Protein AF-A0A9E5LG08-F1 (afdb_monomer_lite)

Foldseek 3Di:
DDDFDDDPAWGDDDQWTWGWAWEWFAAQPDPHTDIDTWIWIAHPVVRCLCVVCLVVLPCQPPDWGKTFTPDDQPPFDDRFIWTWHDGGDNHGTYIATDDPPGPSNCRNVNGDYPVRVVVRVVVVVVPDPVVVVD

Sequence (134 aa):
ATDDILTHDFCRIQDRHFVRTVMLLPFHDIESCLILGIWVHLDKPSFDQFYETYPSGEQRAMDMQFGWIANIIPGYQGPHACCIQPRDGFKRPIIHAALEEDALYGLQLDGMSFEMLITMLEEYGHTGLSDQTG

pLDDT: mean 93.0, std 8.41, range [49.31, 98.62]

Radius of gyration: 16.22 Å; chains: 1; bounding box: 35×34×48 Å

Secondary structure (DSSP, 8-state):
-PPPEE-SSEEEETTEEEEEEEEEEEBSSSS-EEEEEEEEEE-HHHHHHHHHHGGGT--TTSPPEEEEE-S-BTTB-S--EEEEE--STTPPPEEEES-TTSHHHHHHHH-B-HHHHHHHHHHTT--SSGGG--

Structure (mmCIF, N/CA/C/O backbone):
data_AF-A0A9E5LG08-F1
#
_entry.id   AF-A0A9E5LG08-F1
#
loop_
_atom_site.group_PDB
_atom_site.id
_atom_site.type_symbol
_atom_site.label_atom_id
_atom_site.label_alt_id
_atom_site.label_comp_id
_atom_site.label_asym_id
_atom_site.label_entity_id
_atom_site.label_seq_id
_atom_site.pdbx_PDB_ins_code
_atom_site.Cartn_x
_atom_site.Cartn_y
_atom_site.Cartn_z
_atom_site.occupancy
_atom_site.B_iso_or_equiv
_atom_site.auth_seq_id
_atom_site.auth_comp_id
_atom_site.auth_asym_id
_atom_site.auth_atom_id
_atom_site.pdbx_PDB_model_num
ATOM 1 N N . ALA A 1 1 ? 15.099 -17.024 -16.605 1.00 49.31 1 ALA A N 1
ATOM 2 C CA . ALA A 1 1 ? 14.403 -16.970 -15.309 1.00 49.31 1 ALA A CA 1
ATOM 3 C C . ALA A 1 1 ? 14.976 -15.785 -14.561 1.00 49.31 1 ALA A C 1
ATOM 5 O O . ALA A 1 1 ? 16.187 -15.623 -14.583 1.00 49.31 1 ALA A O 1
ATOM 6 N N . THR A 1 2 ? 14.136 -14.909 -14.031 1.00 69.62 2 THR A N 1
ATOM 7 C CA . THR A 1 2 ? 14.574 -13.775 -13.214 1.00 69.62 2 THR A CA 1
ATOM 8 C C . THR A 1 2 ? 14.663 -14.272 -11.768 1.00 69.62 2 THR A C 1
ATOM 10 O O . THR A 1 2 ? 13.686 -14.824 -11.273 1.00 69.62 2 THR A O 1
ATOM 13 N N . ASP A 1 3 ? 15.808 -14.127 -11.100 1.00 88.06 3 ASP A N 1
ATOM 14 C CA . ASP A 1 3 ? 16.060 -14.702 -9.759 1.00 88.06 3 ASP A CA 1
ATOM 15 C C . ASP A 1 3 ? 15.196 -14.060 -8.674 1.00 88.06 3 ASP A C 1
ATOM 17 O O . ASP A 1 3 ? 15.007 -12.855 -8.729 1.00 88.06 3 ASP A O 1
ATOM 21 N N . ASP A 1 4 ? 14.672 -14.791 -7.692 1.00 94.94 4 ASP A N 1
ATOM 22 C CA . ASP A 1 4 ? 13.884 -14.190 -6.600 1.00 94.94 4 ASP A CA 1
ATOM 23 C C . ASP A 1 4 ? 14.655 -13.066 -5.877 1.00 94.94 4 ASP A C 1
ATOM 25 O O . ASP A 1 4 ? 15.873 -13.139 -5.703 1.00 94.94 4 ASP A O 1
ATOM 29 N N . ILE A 1 5 ? 13.946 -12.014 -5.448 1.00 95.31 5 ILE A N 1
ATOM 30 C CA . ILE A 1 5 ? 14.537 -10.880 -4.723 1.00 95.31 5 ILE A CA 1
ATOM 31 C C . ILE A 1 5 ? 13.765 -10.581 -3.442 1.00 95.31 5 ILE A C 1
ATOM 33 O O . ILE A 1 5 ? 12.534 -10.618 -3.414 1.00 95.31 5 ILE A O 1
ATOM 37 N N . LEU A 1 6 ? 14.498 -10.199 -2.400 1.00 96.69 6 LEU A N 1
ATOM 38 C CA . LEU A 1 6 ? 13.947 -9.606 -1.190 1.00 96.69 6 LEU A CA 1
ATOM 39 C C . LEU A 1 6 ? 14.889 -8.504 -0.703 1.00 96.69 6 LEU A C 1
ATOM 41 O O . LEU A 1 6 ? 16.038 -8.763 -0.349 1.00 96.69 6 LEU A O 1
ATOM 45 N N . THR A 1 7 ? 14.397 -7.271 -0.696 1.00 95.38 7 THR A N 1
ATOM 46 C CA . THR A 1 7 ? 15.071 -6.090 -0.148 1.00 95.38 7 THR A CA 1
ATOM 47 C C . THR A 1 7 ? 14.140 -5.383 0.839 1.00 95.38 7 THR A C 1
ATOM 49 O O . THR A 1 7 ? 13.047 -5.868 1.137 1.00 95.38 7 THR A O 1
ATOM 52 N N . HIS A 1 8 ? 14.551 -4.223 1.357 1.00 95.06 8 HIS A N 1
ATOM 53 C CA . HIS A 1 8 ? 13.688 -3.409 2.215 1.00 95.06 8 HIS A CA 1
ATOM 54 C C . HIS A 1 8 ? 12.418 -2.914 1.514 1.00 95.06 8 HIS A C 1
ATOM 56 O O . HIS A 1 8 ? 11.409 -2.716 2.194 1.00 95.06 8 HIS A O 1
ATOM 62 N N . ASP A 1 9 ? 12.467 -2.724 0.192 1.00 96.62 9 ASP A N 1
ATOM 63 C CA . ASP A 1 9 ? 11.389 -2.069 -0.553 1.00 96.62 9 ASP A CA 1
ATOM 64 C C . ASP A 1 9 ? 10.849 -2.888 -1.733 1.00 96.62 9 ASP A C 1
ATOM 66 O O . ASP A 1 9 ? 9.796 -2.559 -2.275 1.00 96.62 9 ASP A O 1
ATOM 70 N N . PHE A 1 10 ? 11.507 -3.994 -2.092 1.00 97.69 10 PHE A N 1
ATOM 71 C CA . PHE A 1 10 ? 11.106 -4.848 -3.205 1.00 97.69 10 PHE A CA 1
ATOM 72 C C . PHE A 1 10 ? 11.101 -6.319 -2.812 1.00 97.69 10 PHE A C 1
ATOM 74 O O . PHE A 1 10 ? 12.039 -6.815 -2.187 1.00 97.69 10 PHE A O 1
ATOM 81 N N . CYS A 1 11 ? 10.072 -7.036 -3.247 1.00 98.00 11 CYS A N 1
ATOM 82 C CA . CYS A 1 11 ? 10.022 -8.485 -3.189 1.00 98.00 11 CYS A CA 1
ATOM 83 C C . CYS A 1 11 ? 9.531 -9.027 -4.531 1.00 98.00 11 CYS A C 1
ATOM 85 O O . CYS A 1 11 ? 8.511 -8.589 -5.056 1.00 98.00 11 CYS A O 1
ATOM 87 N N . ARG A 1 12 ? 10.260 -9.990 -5.087 1.00 97.19 12 ARG A N 1
ATOM 88 C CA . ARG A 1 12 ? 9.821 -10.787 -6.230 1.00 97.19 12 ARG A CA 1
ATOM 89 C C . ARG A 1 12 ? 10.045 -12.242 -5.882 1.00 97.19 12 ARG A C 1
ATOM 91 O O . ARG A 1 12 ? 11.165 -12.619 -5.552 1.00 97.19 12 ARG A O 1
ATOM 98 N N . ILE A 1 13 ? 8.986 -13.028 -5.945 1.00 96.38 13 ILE A N 1
ATOM 99 C CA . ILE A 1 13 ? 9.027 -14.460 -5.674 1.00 96.38 13 ILE A CA 1
ATOM 100 C C . ILE A 1 13 ? 8.229 -15.160 -6.762 1.00 96.38 13 ILE A C 1
ATOM 102 O O . ILE A 1 13 ? 7.032 -14.912 -6.912 1.00 96.38 13 ILE A O 1
ATOM 106 N N . GLN A 1 14 ? 8.901 -16.002 -7.543 1.00 93.81 14 GLN A N 1
ATOM 107 C CA . GLN A 1 14 ? 8.319 -16.627 -8.730 1.00 93.81 14 GLN A CA 1
ATOM 108 C C . GLN A 1 14 ? 7.752 -15.562 -9.695 1.00 93.81 14 GLN A C 1
ATOM 110 O O . GLN A 1 14 ? 8.491 -14.704 -10.181 1.00 93.81 14 GLN A O 1
ATOM 115 N N . ASP A 1 15 ? 6.452 -15.612 -9.983 1.00 93.94 15 ASP A N 1
ATOM 116 C CA . ASP A 1 15 ? 5.712 -14.692 -10.848 1.00 93.94 15 ASP A CA 1
ATOM 117 C C . ASP A 1 15 ? 5.043 -13.532 -10.089 1.00 93.94 15 ASP A C 1
ATOM 119 O O . ASP A 1 15 ? 4.383 -12.688 -10.701 1.00 93.94 15 ASP A O 1
ATOM 123 N N . ARG A 1 16 ? 5.227 -13.452 -8.766 1.00 96.88 16 ARG A N 1
ATOM 124 C CA . ARG A 1 16 ? 4.593 -12.450 -7.901 1.00 96.88 16 ARG A CA 1
ATOM 125 C C . ARG A 1 16 ? 5.551 -11.313 -7.583 1.00 96.88 16 ARG A C 1
ATOM 127 O O . ARG A 1 16 ? 6.721 -11.537 -7.265 1.00 96.88 16 ARG A O 1
ATOM 134 N N . HIS A 1 17 ? 5.023 -10.096 -7.618 1.00 98.19 17 HIS A N 1
ATOM 135 C CA . HIS A 1 17 ? 5.796 -8.865 -7.522 1.00 98.19 17 HIS A CA 1
ATOM 136 C C . HIS A 1 17 ? 5.199 -7.959 -6.453 1.00 98.19 17 HIS A C 1
ATOM 138 O O . HIS A 1 17 ? 3.990 -7.730 -6.450 1.00 98.19 17 HIS A O 1
ATOM 144 N N . PHE A 1 18 ? 6.035 -7.453 -5.549 1.00 98.50 18 PHE A N 1
ATOM 145 C CA . PHE A 1 18 ? 5.600 -6.614 -4.443 1.00 98.50 18 PHE A CA 1
ATOM 146 C C . PHE A 1 18 ? 6.529 -5.429 -4.217 1.00 98.50 18 PHE A C 1
ATOM 148 O O . PHE A 1 18 ? 7.752 -5.576 -4.176 1.00 98.50 18 PHE A O 1
ATOM 155 N N . VAL A 1 19 ? 5.933 -4.265 -3.980 1.00 98.25 19 VAL A N 1
ATOM 156 C CA . VAL A 1 19 ? 6.638 -3.045 -3.573 1.00 98.25 19 VAL A CA 1
ATOM 157 C C . VAL A 1 19 ? 6.191 -2.661 -2.167 1.00 98.25 19 VAL A C 1
ATOM 159 O O . VAL A 1 19 ? 5.009 -2.772 -1.823 1.00 98.25 19 VAL A O 1
ATOM 162 N N . ARG A 1 20 ? 7.141 -2.227 -1.336 1.00 98.25 20 ARG A N 1
ATOM 163 C CA . ARG A 1 20 ? 6.862 -1.678 -0.009 1.00 98.25 20 ARG A CA 1
ATOM 164 C C . ARG A 1 20 ? 6.379 -0.240 -0.151 1.00 98.25 20 ARG A C 1
ATOM 166 O O . ARG A 1 20 ? 7.065 0.620 -0.696 1.00 98.25 20 ARG A O 1
ATOM 173 N N . THR A 1 21 ? 5.214 0.031 0.402 1.00 98.56 21 THR A N 1
ATOM 174 C CA . THR A 1 21 ? 4.550 1.329 0.398 1.00 98.56 21 THR A CA 1
ATOM 175 C C . THR A 1 21 ? 4.156 1.721 1.820 1.00 98.56 21 THR A C 1
ATOM 177 O O . THR A 1 21 ? 4.423 1.002 2.792 1.00 98.56 21 THR A O 1
ATOM 180 N N . VAL A 1 22 ? 3.541 2.892 1.955 1.00 98.38 22 VAL A N 1
ATOM 181 C CA . VAL A 1 22 ? 2.902 3.328 3.194 1.00 98.38 22 VAL A CA 1
ATOM 182 C C . VAL A 1 22 ? 1.449 3.718 2.951 1.00 98.38 22 VAL A C 1
ATOM 184 O O . VAL A 1 22 ? 1.139 4.387 1.969 1.00 98.38 22 VAL A O 1
ATOM 187 N N . MET A 1 23 ? 0.562 3.328 3.859 1.00 98.06 23 MET A N 1
ATOM 188 C CA . MET A 1 23 ? -0.801 3.846 3.947 1.00 98.06 23 MET A CA 1
ATOM 189 C C . MET A 1 23 ? -0.852 4.861 5.085 1.00 98.06 23 MET A C 1
ATOM 191 O O . MET A 1 23 ? -0.362 4.586 6.182 1.00 98.06 23 MET A O 1
ATOM 195 N N . LEU A 1 24 ? -1.408 6.037 4.811 1.00 97.44 24 LEU A N 1
ATOM 196 C CA . LEU A 1 24 ? -1.612 7.085 5.807 1.00 97.44 24 LEU A CA 1
ATOM 197 C C . LEU A 1 24 ? -3.071 7.048 6.250 1.00 97.44 24 LEU A C 1
ATOM 199 O O . LEU A 1 24 ? -3.953 7.149 5.399 1.00 97.44 24 LEU A O 1
ATOM 203 N N . LEU A 1 25 ? -3.298 6.904 7.554 1.00 96.19 25 LEU A N 1
ATOM 204 C CA . LEU A 1 25 ? -4.619 6.906 8.178 1.00 96.19 25 LEU A CA 1
ATOM 205 C C . LEU A 1 25 ? -4.695 8.108 9.134 1.00 96.19 25 LEU A C 1
ATOM 207 O O . LEU A 1 25 ? -4.008 8.092 10.162 1.00 96.19 25 LEU A O 1
ATOM 211 N N . PRO A 1 26 ? -5.421 9.184 8.784 1.00 96.94 26 PRO A N 1
ATOM 212 C CA . PRO A 1 26 ? -5.511 10.369 9.634 1.00 96.94 26 PRO A CA 1
ATOM 213 C C . PRO A 1 26 ? -6.255 10.061 10.938 1.00 96.94 26 PRO A C 1
ATOM 215 O O . PRO A 1 26 ? -7.008 9.095 11.007 1.00 96.94 26 PRO A O 1
ATOM 218 N N . PHE A 1 27 ? -6.056 10.876 11.973 1.00 96.12 27 PHE A N 1
ATOM 219 C CA . PHE A 1 27 ? -6.878 10.840 13.187 1.00 96.12 27 PHE A CA 1
ATOM 220 C C . PHE A 1 27 ? -7.929 11.954 13.163 1.00 96.12 27 PHE A C 1
ATOM 222 O O . PHE A 1 27 ? -7.698 13.000 12.562 1.00 96.12 27 PHE A O 1
ATOM 229 N N . HIS A 1 28 ? -9.059 11.754 13.849 1.00 92.19 28 HIS A N 1
ATOM 230 C CA . HIS A 1 28 ? -10.138 12.753 13.891 1.00 92.19 28 HIS A CA 1
ATOM 231 C C . HIS A 1 28 ? -9.706 14.089 14.520 1.00 92.19 28 HIS A C 1
ATOM 233 O O . HIS A 1 28 ? -9.993 15.155 13.984 1.00 92.19 28 HIS A O 1
ATOM 239 N N . ASP A 1 29 ? -9.014 14.028 15.661 1.00 86.88 29 ASP A N 1
ATOM 240 C CA . ASP A 1 29 ? -8.852 15.186 16.554 1.00 86.88 29 ASP A CA 1
ATOM 241 C C . ASP A 1 29 ? -7.418 15.736 16.616 1.00 86.88 29 ASP A C 1
ATOM 243 O O . ASP A 1 29 ? -7.136 16.666 17.373 1.00 86.88 29 ASP A O 1
ATOM 247 N N . ILE A 1 30 ? -6.484 15.160 15.850 1.00 89.44 30 ILE A N 1
ATOM 248 C CA . ILE A 1 30 ? -5.073 15.567 15.841 1.00 89.44 30 ILE A CA 1
ATOM 249 C C . ILE A 1 30 ? -4.519 15.613 14.415 1.00 89.44 30 ILE A C 1
ATOM 251 O O . ILE A 1 30 ? -4.854 14.782 13.581 1.00 89.44 30 ILE A O 1
ATOM 255 N N . GLU A 1 31 ? -3.596 16.543 14.149 1.00 87.06 31 GLU A N 1
ATOM 256 C CA . GLU A 1 31 ? -2.965 16.721 12.825 1.00 87.06 31 GLU A CA 1
ATOM 257 C C . GLU A 1 31 ? -1.950 15.617 12.453 1.00 87.06 31 GLU A C 1
ATOM 259 O O . GLU A 1 31 ? -1.190 15.749 11.490 1.00 87.06 31 GLU A O 1
ATOM 264 N N . SER A 1 32 ? -1.891 14.525 13.217 1.00 89.94 32 SER A N 1
ATOM 265 C CA . SER A 1 32 ? -1.025 13.385 12.926 1.00 89.94 32 SER A CA 1
ATOM 266 C C . SER A 1 32 ? -1.797 12.257 12.235 1.00 89.94 32 SER A C 1
ATOM 268 O O . SER A 1 32 ? -3.026 12.234 12.193 1.00 89.94 32 SER A O 1
ATOM 270 N N . CYS A 1 33 ? -1.060 11.307 11.663 1.00 93.69 33 CYS A N 1
ATOM 271 C CA . CYS A 1 33 ? -1.628 10.106 11.064 1.00 93.69 33 CYS A CA 1
ATOM 272 C C . CYS A 1 33 ? -0.884 8.866 11.554 1.00 93.69 33 CYS A C 1
ATOM 274 O O . CYS A 1 33 ? 0.320 8.909 11.834 1.00 93.69 33 CYS A O 1
ATOM 276 N N . LEU A 1 34 ? -1.598 7.746 11.615 1.00 94.88 34 LEU A N 1
ATOM 277 C CA . LEU A 1 34 ? -0.981 6.433 11.666 1.00 94.88 34 LEU A CA 1
ATOM 278 C C . LEU A 1 34 ? -0.384 6.125 10.287 1.00 94.88 34 LEU A C 1
ATOM 280 O O . LEU A 1 34 ? -1.047 6.263 9.258 1.00 94.88 34 LEU A O 1
ATOM 284 N N . ILE A 1 35 ? 0.874 5.689 10.270 1.00 96.31 35 ILE A N 1
ATOM 285 C CA . ILE A 1 35 ? 1.564 5.263 9.052 1.00 96.31 35 ILE A CA 1
ATOM 286 C C . ILE A 1 35 ? 1.711 3.746 9.092 1.00 96.31 35 ILE A C 1
ATOM 288 O O . ILE A 1 35 ? 2.516 3.215 9.858 1.00 96.31 35 ILE A O 1
ATOM 292 N N . LEU A 1 36 ? 0.966 3.048 8.238 1.00 96.00 36 LEU A N 1
ATOM 293 C CA . LEU A 1 36 ? 1.063 1.599 8.093 1.00 96.00 36 LEU A CA 1
ATOM 294 C C . LEU A 1 36 ? 2.016 1.244 6.954 1.00 96.00 36 LEU A C 1
ATOM 296 O O . LEU A 1 36 ? 1.867 1.717 5.831 1.00 96.00 36 LEU A O 1
ATOM 300 N N . GLY A 1 37 ? 3.002 0.391 7.233 1.00 96.88 37 GLY A N 1
ATOM 301 C CA . GLY A 1 37 ? 3.894 -0.147 6.208 1.00 96.88 37 GLY A CA 1
ATOM 302 C C . GLY A 1 37 ? 3.248 -1.324 5.482 1.00 96.88 37 GLY A C 1
ATOM 303 O O . GLY A 1 37 ? 3.091 -2.398 6.070 1.00 96.88 37 GLY A O 1
ATOM 304 N N . ILE A 1 38 ? 2.954 -1.154 4.196 1.00 97.69 38 ILE A N 1
ATOM 305 C CA . ILE A 1 38 ? 2.177 -2.104 3.397 1.00 97.69 38 ILE A CA 1
ATOM 306 C C . ILE A 1 38 ? 3.039 -2.689 2.275 1.00 97.69 38 ILE A C 1
ATOM 308 O O . ILE A 1 38 ? 3.869 -2.012 1.683 1.00 97.69 38 ILE A O 1
ATOM 312 N N . TRP A 1 39 ? 2.892 -3.979 2.009 1.00 98.25 39 TRP A N 1
ATOM 313 C CA . TRP A 1 39 ? 3.325 -4.620 0.777 1.00 98.25 39 TRP A CA 1
ATOM 314 C C . TRP A 1 39 ? 2.149 -4.614 -0.190 1.00 98.25 39 TRP A C 1
ATOM 316 O O . TRP A 1 39 ? 1.066 -5.095 0.146 1.00 98.25 39 TRP A O 1
ATOM 326 N N . VAL A 1 40 ? 2.365 -4.082 -1.387 1.00 98.62 40 VAL A N 1
ATOM 327 C CA . VAL A 1 40 ? 1.367 -4.104 -2.456 1.00 98.62 40 VAL A CA 1
ATOM 328 C C . VAL A 1 40 ? 1.822 -5.054 -3.536 1.00 98.62 40 VAL A C 1
ATOM 330 O O . VAL A 1 40 ? 2.954 -4.949 -3.992 1.00 98.62 40 VAL A O 1
ATOM 333 N N . HIS A 1 41 ? 0.940 -5.966 -3.927 1.00 98.44 41 HIS A N 1
ATOM 334 C CA . HIS A 1 41 ? 1.092 -6.803 -5.102 1.00 98.44 41 HIS A CA 1
ATOM 335 C C . HIS A 1 41 ? 0.716 -6.021 -6.361 1.00 98.44 41 HIS A C 1
ATOM 337 O O . HIS A 1 41 ? -0.340 -5.389 -6.405 1.00 98.44 41 HIS A O 1
ATOM 343 N N . LEU A 1 42 ? 1.550 -6.100 -7.389 1.00 97.56 42 LEU A N 1
ATOM 344 C CA . LEU A 1 42 ? 1.374 -5.407 -8.659 1.00 97.56 42 LEU A CA 1
ATOM 345 C C . LEU A 1 42 ? 1.766 -6.327 -9.815 1.00 97.56 42 LEU A C 1
ATOM 347 O O . LEU A 1 42 ? 2.383 -7.374 -9.609 1.00 97.56 42 LEU A O 1
ATOM 351 N N . ASP A 1 43 ? 1.367 -5.960 -11.028 1.00 97.50 43 ASP A N 1
ATOM 352 C CA . ASP A 1 43 ? 1.805 -6.693 -12.207 1.00 97.50 43 ASP A CA 1
ATOM 353 C C . ASP A 1 43 ? 3.301 -6.461 -12.488 1.00 97.50 43 ASP A C 1
ATOM 355 O O . ASP A 1 43 ? 3.963 -5.594 -11.905 1.00 97.50 43 ASP A O 1
ATOM 359 N N . LYS A 1 44 ? 3.859 -7.297 -13.368 1.00 96.12 44 LYS A N 1
ATOM 360 C CA . LYS A 1 44 ? 5.282 -7.236 -13.701 1.00 96.12 44 LYS A CA 1
ATOM 361 C C . LYS A 1 44 ? 5.681 -5.883 -14.324 1.00 96.12 44 LYS A C 1
ATOM 363 O O . LYS A 1 44 ? 6.674 -5.334 -13.855 1.00 96.12 44 LYS A O 1
ATOM 368 N N . PRO A 1 45 ? 4.967 -5.330 -15.328 1.00 96.62 45 PRO A N 1
ATOM 369 C CA . PRO A 1 45 ? 5.316 -4.026 -15.895 1.00 96.62 45 PRO A CA 1
ATOM 370 C C . PRO A 1 45 ? 5.376 -2.896 -14.862 1.00 96.62 45 PRO A C 1
ATOM 372 O O . PRO A 1 45 ? 6.363 -2.162 -14.830 1.00 96.62 45 PRO A O 1
ATOM 375 N N . SER A 1 46 ? 4.377 -2.782 -13.982 1.00 97.06 46 SER A N 1
ATOM 376 C CA . SER A 1 46 ? 4.380 -1.774 -12.920 1.00 97.06 46 SER A CA 1
ATOM 377 C C . SER A 1 46 ? 5.532 -2.000 -11.935 1.00 97.06 46 SER A C 1
ATOM 379 O O . SER A 1 46 ? 6.158 -1.042 -11.479 1.00 97.06 46 SER A O 1
ATOM 381 N N . PHE A 1 47 ? 5.852 -3.258 -11.606 1.00 97.19 47 PHE A N 1
ATOM 382 C CA . PHE A 1 47 ? 6.978 -3.576 -10.725 1.00 97.19 47 PHE A CA 1
ATOM 383 C C . PHE A 1 47 ? 8.318 -3.194 -11.337 1.00 97.19 47 PHE A C 1
ATOM 385 O O . PHE A 1 47 ? 9.133 -2.561 -10.664 1.00 97.19 47 PHE A O 1
ATOM 392 N N . ASP A 1 48 ? 8.541 -3.572 -12.595 1.00 95.50 48 ASP A N 1
ATOM 393 C CA . ASP A 1 48 ? 9.765 -3.242 -13.318 1.00 95.50 48 ASP A CA 1
ATOM 394 C C . ASP A 1 48 ? 9.943 -1.718 -13.357 1.00 95.50 48 ASP A C 1
ATOM 396 O O . ASP A 1 48 ? 11.028 -1.227 -13.062 1.00 95.50 48 ASP A O 1
ATOM 400 N N . GLN A 1 49 ? 8.863 -0.961 -13.588 1.00 95.38 49 GLN A N 1
ATOM 401 C CA . GLN A 1 49 ? 8.904 0.500 -13.585 1.00 95.38 49 GLN A CA 1
ATOM 402 C C . GLN A 1 49 ? 9.381 1.065 -12.239 1.00 95.38 49 GLN A C 1
ATOM 404 O O . GLN A 1 49 ? 10.274 1.916 -12.215 1.00 95.38 49 GLN A O 1
ATOM 409 N N . PHE A 1 50 ? 8.850 0.578 -11.110 1.00 95.75 50 PHE A N 1
ATOM 410 C CA . PHE A 1 50 ? 9.339 0.982 -9.787 1.00 95.75 50 PHE A CA 1
ATOM 411 C C . PHE A 1 50 ? 10.796 0.566 -9.562 1.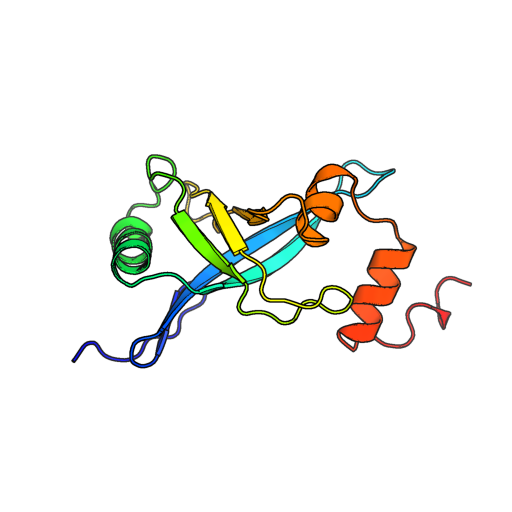00 95.75 50 PHE A C 1
ATOM 413 O O . PHE A 1 50 ? 11.575 1.351 -9.027 1.00 95.75 50 PHE A O 1
ATOM 420 N N . TYR A 1 51 ? 11.167 -0.654 -9.942 1.00 95.00 51 TYR A N 1
ATOM 421 C CA . TYR A 1 51 ? 12.494 -1.211 -9.690 1.00 95.00 51 TYR A CA 1
ATOM 422 C C . TYR A 1 51 ? 13.588 -0.493 -10.490 1.00 95.00 51 TYR A C 1
ATOM 424 O O . TYR A 1 51 ? 14.624 -0.123 -9.939 1.00 95.00 51 TYR A O 1
ATOM 432 N N . GLU A 1 52 ? 13.342 -0.246 -11.775 1.00 94.38 52 GLU A N 1
ATOM 433 C CA . GLU A 1 52 ? 14.285 0.399 -12.691 1.00 94.38 52 GLU A CA 1
ATOM 434 C C . GLU A 1 52 ? 14.467 1.886 -12.382 1.00 94.38 52 GLU A C 1
ATOM 436 O O . GLU A 1 52 ? 15.573 2.414 -12.500 1.00 94.38 52 GLU A O 1
ATOM 441 N N . THR A 1 53 ? 13.403 2.568 -11.949 1.00 93.50 53 THR A N 1
ATOM 442 C CA . THR A 1 53 ? 13.466 4.001 -11.628 1.00 93.50 53 THR A CA 1
ATOM 443 C C . THR A 1 53 ? 13.986 4.281 -10.218 1.00 93.50 53 THR A C 1
ATOM 445 O O . THR A 1 53 ? 14.476 5.383 -9.966 1.00 93.50 53 THR A O 1
ATOM 448 N N . TYR A 1 54 ? 13.953 3.307 -9.302 1.00 92.44 54 TYR A N 1
ATOM 449 C CA . TYR A 1 54 ? 14.353 3.496 -7.902 1.00 92.4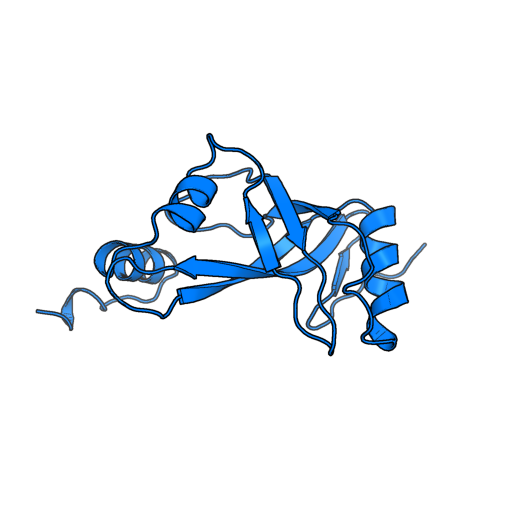4 54 TYR A CA 1
ATOM 450 C C . TYR A 1 54 ? 15.756 4.103 -7.705 1.00 92.44 54 TYR A C 1
ATOM 452 O O . TYR A 1 54 ? 15.871 5.038 -6.909 1.00 92.44 54 TYR A O 1
ATOM 460 N N . PRO A 1 55 ? 16.819 3.679 -8.426 1.00 93.50 55 PRO A N 1
ATOM 461 C CA . PRO A 1 55 ? 18.163 4.235 -8.243 1.00 93.50 55 PRO A CA 1
ATOM 462 C C . PRO A 1 55 ? 18.279 5.735 -8.542 1.00 93.50 55 PRO A C 1
ATOM 464 O O . PRO A 1 55 ? 19.184 6.382 -8.020 1.00 93.50 55 PRO A O 1
ATOM 467 N N . SER A 1 56 ? 17.382 6.290 -9.367 1.00 92.88 56 SER A N 1
ATOM 468 C CA . SER A 1 56 ? 17.371 7.727 -9.679 1.00 92.88 56 SER A CA 1
ATOM 469 C C . SER A 1 56 ? 16.865 8.579 -8.514 1.00 92.88 56 SER A C 1
ATOM 471 O O . SER A 1 56 ? 17.248 9.736 -8.382 1.00 92.88 56 SER A O 1
ATOM 473 N N . GLY A 1 57 ? 15.993 8.020 -7.668 1.00 91.88 57 GLY A N 1
ATOM 474 C CA . GLY A 1 57 ? 15.251 8.787 -6.673 1.00 91.88 57 GLY A CA 1
ATOM 475 C C . GLY A 1 57 ? 14.242 9.785 -7.266 1.00 91.88 57 GLY A C 1
ATOM 476 O O . GLY A 1 57 ? 13.697 10.579 -6.503 1.00 91.88 57 GLY A O 1
ATOM 477 N N . GLU A 1 58 ? 13.973 9.747 -8.576 1.00 93.12 58 GLU A N 1
ATOM 478 C CA . GLU A 1 58 ? 13.101 10.678 -9.314 1.00 93.12 58 GLU A CA 1
ATOM 479 C C . GLU A 1 58 ? 11.834 9.972 -9.828 1.00 93.12 58 GLU A C 1
ATOM 481 O O . GLU A 1 58 ? 11.554 9.904 -11.024 1.00 93.12 58 GLU A O 1
ATOM 486 N N . GLN A 1 59 ? 11.065 9.377 -8.914 1.00 92.62 59 GLN A N 1
ATOM 487 C CA . GLN A 1 59 ? 9.904 8.556 -9.274 1.00 92.62 59 GLN A CA 1
ATOM 488 C C . GLN A 1 59 ? 8.587 9.340 -9.320 1.00 92.62 59 GLN A C 1
ATOM 490 O O . GLN A 1 59 ? 7.601 8.812 -9.816 1.00 92.62 59 GLN A O 1
ATOM 495 N N . ARG A 1 60 ? 8.514 10.588 -8.835 1.00 92.19 60 ARG A N 1
ATOM 496 C CA . ARG A 1 60 ? 7.256 11.363 -8.755 1.00 92.19 60 ARG A CA 1
ATOM 497 C C . ARG A 1 60 ? 6.605 11.626 -10.110 1.00 92.19 60 ARG A C 1
ATOM 499 O O . ARG A 1 60 ? 5.397 11.832 -10.157 1.00 92.19 60 ARG A O 1
ATOM 506 N N . ALA A 1 61 ? 7.394 11.671 -11.182 1.00 91.06 61 ALA A N 1
ATOM 507 C CA . ALA A 1 61 ? 6.886 11.858 -12.540 1.00 91.06 61 ALA A CA 1
ATOM 508 C C . ALA A 1 61 ? 6.188 10.605 -13.100 1.00 91.06 61 ALA A C 1
ATOM 510 O O . ALA A 1 61 ? 5.563 10.682 -14.153 1.00 91.06 61 ALA A O 1
ATOM 511 N N . MET A 1 62 ? 6.305 9.463 -12.420 1.00 93.94 62 MET A N 1
ATOM 512 C CA . MET A 1 62 ? 5.624 8.233 -12.791 1.00 93.94 62 MET A CA 1
ATOM 513 C C . MET A 1 62 ? 4.123 8.337 -12.506 1.00 93.94 62 MET A C 1
ATOM 515 O O . MET A 1 62 ? 3.713 8.836 -11.455 1.00 93.94 62 MET A O 1
ATOM 519 N N . ASP A 1 63 ? 3.312 7.820 -13.429 1.00 95.44 63 ASP A N 1
ATOM 520 C CA . ASP A 1 63 ? 1.868 7.710 -13.239 1.00 95.44 63 ASP A CA 1
ATOM 521 C C . ASP A 1 63 ? 1.534 6.856 -12.010 1.00 95.44 63 ASP A C 1
ATO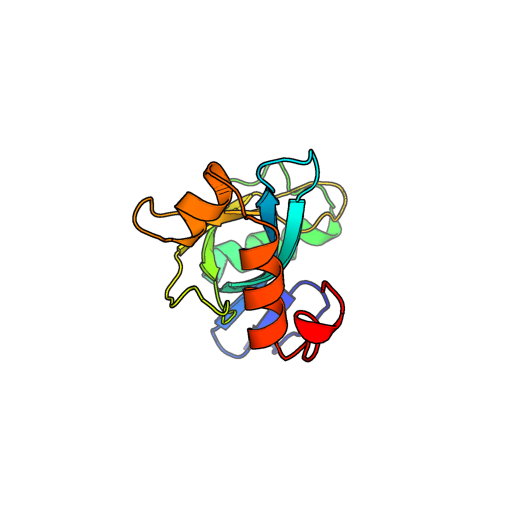M 523 O O . ASP A 1 63 ? 2.300 5.972 -11.604 1.00 95.44 63 ASP A O 1
ATOM 527 N N . MET A 1 64 ? 0.355 7.094 -11.430 1.00 96.44 64 MET A N 1
ATOM 528 C CA . MET A 1 64 ? -0.165 6.215 -10.387 1.00 96.44 64 MET A CA 1
ATOM 529 C C . MET A 1 64 ? -0.282 4.787 -10.915 1.00 96.44 64 MET A C 1
ATOM 531 O O . MET A 1 64 ? -0.796 4.556 -12.007 1.00 96.44 64 MET A O 1
ATOM 535 N N . GLN A 1 65 ? 0.179 3.834 -10.112 1.00 97.62 65 GLN A N 1
ATOM 536 C CA . GLN A 1 65 ? 0.112 2.414 -10.443 1.00 97.62 65 GLN A CA 1
ATOM 537 C C . GLN A 1 65 ? -1.028 1.760 -9.671 1.00 97.62 65 GLN A C 1
ATOM 539 O O . GLN A 1 65 ? -1.311 2.144 -8.539 1.00 97.62 65 GLN A O 1
ATOM 544 N N . PHE A 1 66 ? -1.672 0.758 -10.254 1.00 98.25 66 PHE A N 1
ATOM 545 C CA . PHE A 1 66 ? -2.692 -0.028 -9.566 1.00 98.25 66 PHE A CA 1
ATOM 546 C C . PHE A 1 66 ? -2.066 -1.251 -8.883 1.00 98.25 66 PHE A C 1
ATOM 548 O O . PHE A 1 66 ? -1.092 -1.821 -9.376 1.00 98.25 66 PHE A O 1
ATOM 555 N N . GLY A 1 67 ? -2.638 -1.683 -7.763 1.00 98.19 67 GLY A N 1
ATOM 556 C CA . GLY A 1 67 ? -2.212 -2.894 -7.078 1.00 98.19 67 GLY A CA 1
ATOM 557 C C . GLY A 1 67 ? -3.212 -3.394 -6.043 1.00 98.19 67 GLY A C 1
ATOM 558 O O . GLY A 1 67 ? -4.323 -2.886 -5.907 1.00 98.19 67 GLY A O 1
ATOM 559 N N . TRP A 1 68 ? -2.792 -4.419 -5.308 1.00 98.50 68 TRP A N 1
ATOM 560 C CA . TRP A 1 68 ? -3.577 -5.074 -4.267 1.00 98.50 68 TRP A CA 1
ATOM 561 C C . TRP A 1 68 ? -2.788 -5.144 -2.967 1.00 98.50 68 TRP A C 1
ATOM 563 O O . TRP A 1 68 ? -1.640 -5.592 -2.960 1.00 98.50 68 TRP A O 1
ATOM 573 N N . ILE A 1 69 ? -3.394 -4.746 -1.852 1.00 98.19 69 ILE A N 1
ATOM 574 C CA . ILE A 1 69 ? -2.770 -4.877 -0.532 1.00 98.19 69 ILE A CA 1
ATOM 575 C C . ILE A 1 69 ? -2.540 -6.363 -0.236 1.00 98.19 69 ILE A C 1
ATOM 577 O O . ILE A 1 69 ? -3.470 -7.166 -0.250 1.00 98.19 69 ILE A O 1
ATOM 581 N N . ALA A 1 70 ? -1.285 -6.730 0.030 1.00 97.00 70 ALA A N 1
ATOM 582 C CA . ALA A 1 70 ? -0.887 -8.102 0.342 1.00 97.00 70 ALA A CA 1
ATOM 583 C C . ALA A 1 70 ? -0.855 -8.386 1.854 1.00 97.00 70 ALA A C 1
ATOM 585 O O . ALA A 1 70 ? -0.757 -9.541 2.269 1.00 97.00 70 ALA A O 1
ATOM 586 N N . ASN A 1 71 ? -0.910 -7.340 2.682 1.00 94.81 71 ASN A N 1
ATOM 587 C CA . ASN A 1 71 ? -1.007 -7.461 4.131 1.00 94.81 71 ASN A CA 1
ATOM 588 C C . ASN A 1 71 ? -2.422 -7.850 4.563 1.00 94.81 71 ASN A C 1
ATOM 590 O O . ASN A 1 71 ? -3.405 -7.392 3.990 1.00 94.81 71 ASN A O 1
ATOM 594 N N . ILE A 1 72 ? -2.509 -8.610 5.652 1.00 93.44 72 ILE A N 1
ATOM 595 C CA . ILE A 1 72 ? -3.726 -8.674 6.461 1.00 93.44 72 ILE A CA 1
ATOM 596 C C . ILE A 1 72 ? -3.743 -7.417 7.336 1.00 93.44 72 ILE A C 1
ATOM 598 O O . ILE A 1 72 ? -2.765 -7.146 8.043 1.00 93.44 72 ILE A O 1
ATOM 602 N N . ILE A 1 73 ? -4.826 -6.645 7.262 1.00 93.88 73 ILE A N 1
ATOM 603 C CA . ILE A 1 73 ? -5.062 -5.486 8.122 1.00 93.88 73 ILE A CA 1
ATOM 604 C C . ILE A 1 73 ? -6.192 -5.876 9.085 1.00 93.88 73 ILE A C 1
ATOM 606 O O . ILE A 1 73 ? -7.324 -6.048 8.643 1.00 93.88 73 ILE A O 1
ATOM 610 N N . PRO A 1 74 ? -5.906 -6.094 10.377 1.00 90.88 74 PRO A N 1
ATOM 611 C CA . PRO A 1 74 ? -6.920 -6.492 11.341 1.00 90.88 74 PRO A CA 1
ATOM 612 C C . PRO A 1 74 ? -8.067 -5.477 11.419 1.00 90.88 74 PRO A C 1
ATOM 614 O O . PRO A 1 74 ? -7.847 -4.277 11.262 1.00 90.88 74 PRO A O 1
ATOM 617 N N . GLY A 1 75 ? -9.295 -5.971 11.565 1.00 89.75 75 GLY A N 1
ATOM 618 C CA . GLY A 1 75 ? -10.527 -5.191 11.418 1.00 89.75 75 GLY A CA 1
ATOM 619 C C . GLY A 1 75 ? -10.971 -4.908 9.973 1.00 89.75 75 GLY A C 1
ATOM 620 O O . GLY A 1 75 ? -12.129 -4.551 9.766 1.00 89.75 75 GLY A O 1
ATOM 621 N N . TYR A 1 76 ? -10.116 -5.119 8.963 1.00 91.94 76 TYR A N 1
ATOM 622 C CA . TYR A 1 76 ? -10.399 -4.800 7.557 1.00 91.94 76 TYR A CA 1
ATOM 623 C C . TYR A 1 76 ? -10.131 -6.028 6.679 1.00 91.94 76 TYR A C 1
ATOM 625 O O . TYR A 1 76 ? -8.998 -6.346 6.321 1.00 91.94 76 TYR A O 1
ATOM 633 N N . GLN A 1 77 ? -11.190 -6.781 6.372 1.00 88.06 77 GLN A N 1
ATOM 634 C CA . GLN A 1 77 ? -11.074 -7.984 5.547 1.00 88.06 77 GLN A CA 1
ATOM 635 C C . GLN A 1 77 ? -10.960 -7.625 4.062 1.00 88.06 77 GLN A C 1
ATOM 637 O O . GLN A 1 77 ? -11.804 -6.911 3.525 1.00 88.06 77 GLN A O 1
ATOM 642 N N . GLY 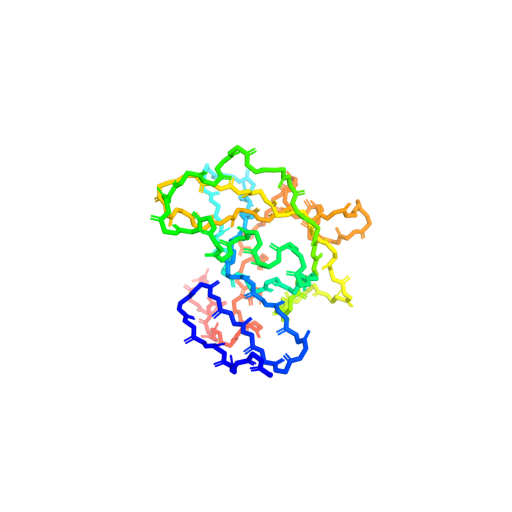A 1 78 ? -9.926 -8.162 3.409 1.00 84.88 78 GLY A N 1
ATOM 643 C CA . GLY A 1 78 ? -9.665 -7.960 1.986 1.00 84.88 78 GLY A CA 1
ATOM 644 C C . GLY A 1 78 ? -10.454 -8.893 1.056 1.00 84.88 78 GLY A C 1
ATOM 645 O O . GLY A 1 78 ? -11.216 -9.749 1.516 1.00 84.88 78 GLY A O 1
ATOM 646 N N . PRO A 1 79 ? -10.225 -8.789 -0.268 1.00 92.94 79 PRO A N 1
ATOM 647 C CA . PRO A 1 79 ? -9.097 -8.098 -0.903 1.00 92.94 79 PRO A CA 1
ATOM 648 C C . PRO A 1 79 ? -9.290 -6.579 -1.035 1.00 92.94 79 PRO A C 1
ATOM 650 O O . PRO A 1 79 ? -10.374 -6.126 -1.380 1.00 92.94 79 PRO A O 1
ATOM 653 N N . HIS A 1 80 ? -8.209 -5.814 -0.845 1.00 97.62 80 HIS A N 1
ATOM 654 C CA . HIS A 1 80 ? -8.216 -4.350 -0.966 1.00 97.62 80 HIS A CA 1
ATOM 655 C C . HIS A 1 80 ? -7.430 -3.907 -2.199 1.00 97.62 80 HIS A C 1
ATOM 657 O O . HIS A 1 80 ? -6.216 -4.133 -2.291 1.00 97.62 80 HIS A O 1
ATOM 663 N N . ALA A 1 81 ? -8.123 -3.282 -3.146 1.00 98.12 81 ALA A N 1
ATOM 664 C CA . ALA A 1 81 ? -7.510 -2.659 -4.310 1.00 98.12 81 ALA A CA 1
ATOM 665 C C . ALA A 1 81 ? -6.964 -1.273 -3.937 1.00 98.12 81 ALA A C 1
ATOM 667 O O . ALA A 1 81 ? -7.585 -0.544 -3.161 1.00 98.12 81 ALA A O 1
ATOM 668 N N . CYS A 1 82 ? -5.814 -0.883 -4.485 1.00 98.50 82 CYS A N 1
ATOM 669 C CA . CYS A 1 82 ? -5.207 0.408 -4.181 1.00 98.50 82 CYS A CA 1
ATOM 670 C C . CYS A 1 82 ? -4.499 1.053 -5.377 1.00 98.50 82 CYS A C 1
ATOM 672 O O . CYS A 1 82 ? -4.017 0.386 -6.293 1.00 98.50 82 CYS A O 1
ATOM 674 N N . CYS A 1 83 ? -4.418 2.380 -5.330 1.00 98.44 83 CYS A N 1
ATOM 675 C CA . CYS A 1 83 ? -3.595 3.204 -6.199 1.00 98.44 83 CYS A CA 1
ATOM 676 C C . CYS A 1 83 ? -2.308 3.575 -5.456 1.00 98.44 83 CYS A C 1
ATOM 678 O O . CYS A 1 83 ? -2.344 4.111 -4.348 1.00 98.44 83 CYS A O 1
ATOM 680 N N . ILE A 1 84 ? -1.163 3.308 -6.070 1.00 98.44 84 ILE A N 1
ATOM 681 C CA . ILE A 1 84 ? 0.164 3.619 -5.556 1.00 98.44 84 ILE A CA 1
ATOM 682 C C . ILE A 1 84 ? 0.608 4.956 -6.151 1.00 98.44 84 ILE A C 1
ATOM 684 O O . ILE A 1 84 ? 0.765 5.082 -7.363 1.00 98.44 84 ILE A O 1
ATOM 688 N N . GLN A 1 85 ? 0.851 5.937 -5.287 1.00 98.19 85 GLN A N 1
ATOM 689 C CA . GLN A 1 85 ? 1.373 7.257 -5.615 1.00 98.19 85 GLN A CA 1
ATOM 690 C C . GLN A 1 85 ? 2.904 7.297 -5.431 1.00 98.19 85 GLN A C 1
ATOM 692 O O . GLN A 1 85 ? 3.384 7.3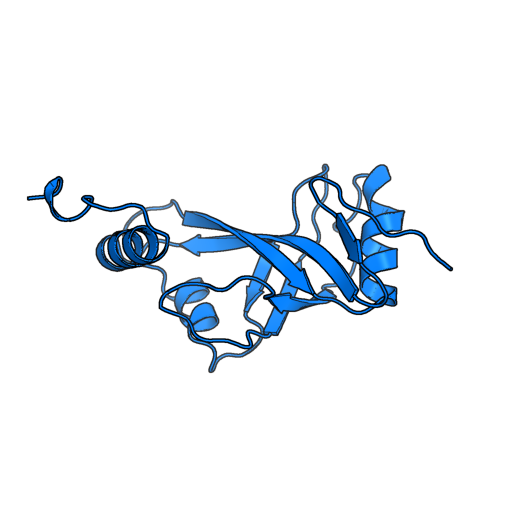03 -4.287 1.00 98.19 85 GLN A O 1
ATOM 697 N N . PRO A 1 86 ? 3.684 7.368 -6.525 1.00 97.31 86 PRO A N 1
ATOM 698 C CA . PRO A 1 86 ? 5.145 7.432 -6.486 1.00 97.31 86 PRO A CA 1
ATOM 699 C C . PRO A 1 86 ? 5.666 8.732 -5.869 1.00 97.31 86 PRO A C 1
ATOM 701 O O . PRO A 1 86 ? 4.975 9.755 -5.836 1.00 97.31 86 PRO A O 1
ATOM 704 N N . ARG A 1 87 ? 6.903 8.707 -5.359 1.00 97.25 87 ARG A N 1
ATOM 705 C CA . ARG A 1 87 ? 7.513 9.854 -4.673 1.00 97.25 87 ARG A CA 1
ATOM 706 C C . ARG A 1 87 ? 9.007 9.955 -4.950 1.00 97.25 87 ARG A C 1
ATOM 708 O O . ARG A 1 87 ? 9.687 8.947 -5.079 1.00 97.25 87 ARG A O 1
ATOM 715 N N . ASP A 1 88 ? 9.508 11.185 -4.956 1.00 96.75 88 ASP A N 1
ATOM 716 C CA . ASP A 1 88 ? 10.941 11.461 -5.082 1.00 96.75 88 ASP A CA 1
ATOM 717 C C . ASP A 1 88 ? 11.695 11.290 -3.759 1.00 96.75 88 ASP A C 1
ATOM 719 O O . ASP A 1 88 ? 11.112 11.263 -2.666 1.00 96.75 88 ASP A O 1
ATOM 723 N N . GLY A 1 89 ? 13.023 11.272 -3.867 1.00 95.62 89 GLY A N 1
ATOM 724 C CA . GLY A 1 89 ? 13.949 11.322 -2.742 1.00 95.62 89 GLY A CA 1
ATOM 725 C C . GLY A 1 89 ? 13.944 10.040 -1.922 1.00 95.62 89 GLY A C 1
ATOM 726 O O . GLY A 1 89 ? 13.996 10.109 -0.695 1.00 95.62 89 GLY A O 1
ATOM 727 N N . PHE A 1 90 ? 13.823 8.890 -2.596 1.00 94.31 90 PHE A N 1
ATOM 728 C CA . PHE A 1 90 ? 13.795 7.553 -1.985 1.00 94.31 90 PHE A CA 1
ATOM 729 C C . PHE A 1 90 ? 12.687 7.379 -0.933 1.00 94.31 90 PHE A C 1
ATOM 731 O O . PHE A 1 90 ? 12.771 6.539 -0.037 1.00 94.31 90 PHE A O 1
ATOM 738 N N . LYS A 1 91 ? 11.633 8.199 -1.010 1.00 95.62 91 LYS A N 1
ATOM 739 C CA . LYS A 1 91 ? 10.475 8.073 -0.129 1.00 95.62 91 LYS A CA 1
ATOM 740 C C . LYS A 1 91 ? 9.616 6.916 -0.611 1.00 95.62 91 LYS A C 1
ATOM 742 O O . LYS A 1 91 ? 9.285 6.843 -1.790 1.00 95.62 91 LYS A O 1
ATOM 747 N N . ARG A 1 92 ? 9.177 6.069 0.323 1.00 96.69 92 ARG A N 1
ATOM 748 C CA . ARG A 1 92 ? 8.203 5.018 0.010 1.00 96.69 92 ARG A CA 1
ATOM 749 C C . ARG A 1 92 ? 6.950 5.623 -0.632 1.00 96.69 92 ARG A C 1
ATOM 751 O O . ARG A 1 92 ? 6.472 6.652 -0.128 1.00 96.69 92 ARG A O 1
ATOM 758 N N . PRO A 1 93 ? 6.413 4.998 -1.693 1.00 97.94 93 PRO A N 1
ATOM 759 C CA . PRO A 1 93 ? 5.152 5.410 -2.288 1.00 97.94 93 PRO A CA 1
ATOM 760 C C . PRO A 1 93 ? 4.024 5.409 -1.256 1.00 97.94 93 PRO A C 1
ATOM 762 O O . PRO A 1 93 ? 4.024 4.589 -0.333 1.00 97.94 93 PRO A O 1
ATOM 765 N N . ILE A 1 94 ? 3.066 6.318 -1.419 1.00 98.50 94 ILE A N 1
ATOM 766 C CA . ILE A 1 94 ? 1.842 6.334 -0.609 1.00 98.50 94 ILE A CA 1
ATOM 767 C C . ILE A 1 94 ? 0.782 5.526 -1.344 1.00 98.50 94 ILE A C 1
ATOM 769 O O . ILE A 1 94 ? 0.691 5.629 -2.563 1.00 98.50 94 ILE A O 1
ATOM 773 N N . ILE A 1 95 ? -0.012 4.736 -0.631 1.00 98.56 95 ILE A N 1
ATOM 774 C CA . ILE A 1 95 ? -1.163 4.053 -1.220 1.00 98.56 95 ILE A CA 1
ATOM 775 C C . ILE A 1 95 ? -2.474 4.677 -0.777 1.00 98.56 95 ILE A C 1
ATOM 777 O O . ILE A 1 95 ? -2.622 5.111 0.367 1.00 98.56 95 ILE A O 1
ATOM 781 N N . HIS A 1 96 ? -3.418 4.664 -1.707 1.00 98.31 96 HIS A N 1
ATOM 782 C CA . HIS A 1 96 ? -4.796 5.094 -1.527 1.00 98.31 96 HIS A CA 1
ATOM 783 C C . HIS A 1 96 ? -5.702 3.919 -1.878 1.00 98.31 96 HIS A C 1
ATOM 785 O O . HIS A 1 96 ? -5.492 3.295 -2.919 1.00 98.31 96 HIS A O 1
ATOM 791 N N . ALA A 1 97 ? -6.667 3.581 -1.028 1.00 98.00 97 ALA A N 1
ATOM 792 C CA . ALA A 1 97 ? -7.698 2.609 -1.363 1.00 98.00 97 ALA A CA 1
ATOM 793 C C . ALA A 1 97 ? -8.404 3.050 -2.656 1.00 98.00 97 ALA A C 1
ATOM 795 O O . ALA A 1 97 ? -8.651 4.237 -2.869 1.00 98.00 97 ALA A O 1
ATOM 796 N N . ALA A 1 98 ? -8.656 2.104 -3.558 1.00 97.50 98 ALA A N 1
ATOM 797 C CA . ALA A 1 98 ? -9.131 2.415 -4.906 1.00 97.50 98 ALA A CA 1
ATOM 798 C C . ALA A 1 98 ? -10.662 2.414 -5.033 1.00 97.50 98 ALA A C 1
ATOM 800 O O . ALA A 1 98 ? -11.178 2.921 -6.027 1.00 97.50 98 ALA A O 1
ATOM 801 N N . LEU A 1 99 ? -11.370 1.818 -4.071 1.00 96.50 99 LEU A N 1
ATOM 802 C CA . LEU A 1 99 ? -12.806 1.550 -4.132 1.00 96.50 99 LEU A CA 1
ATOM 803 C C . LEU A 1 99 ? -13.514 2.230 -2.961 1.00 96.50 99 LEU A C 1
ATOM 805 O O . LEU A 1 99 ? -13.094 2.050 -1.823 1.00 96.50 99 LEU A O 1
ATOM 809 N N . GLU A 1 100 ? -14.581 2.980 -3.232 1.00 95.12 100 GLU A N 1
ATOM 810 C CA . GLU A 1 100 ? -15.334 3.718 -2.204 1.00 95.12 100 GLU A CA 1
ATOM 811 C C . GLU A 1 100 ? -16.025 2.781 -1.205 1.00 95.12 100 GLU A C 1
ATOM 813 O O . GLU A 1 100 ? -16.185 3.112 -0.034 1.00 95.12 100 GLU A O 1
ATOM 818 N N . GLU A 1 101 ? -16.414 1.591 -1.661 1.00 94.25 101 GLU A N 1
ATOM 819 C CA . GLU A 1 101 ? -17.013 0.540 -0.842 1.00 94.25 101 GLU A CA 1
ATOM 820 C C . GLU A 1 101 ? -16.016 -0.164 0.094 1.00 94.25 101 GLU A C 1
ATOM 822 O O . GLU A 1 101 ? -16.431 -0.919 0.977 1.00 94.25 101 GLU A O 1
ATOM 827 N N . ASP A 1 102 ? -14.711 0.054 -0.090 1.00 95.25 102 ASP A N 1
ATOM 828 C CA . ASP A 1 102 ? -13.682 -0.500 0.782 1.00 95.25 102 ASP A CA 1
ATOM 829 C C . ASP A 1 102 ? -13.636 0.287 2.099 1.00 95.25 102 ASP A C 1
ATOM 831 O O . ASP A 1 102 ? -13.477 1.506 2.115 1.00 95.25 102 ASP A O 1
ATOM 835 N N . ALA A 1 103 ? -13.715 -0.404 3.235 1.00 94.44 103 ALA A N 1
ATOM 836 C CA . ALA A 1 103 ? -13.650 0.237 4.546 1.00 94.44 103 ALA A CA 1
ATOM 837 C C . ALA A 1 103 ? -12.343 1.030 4.765 1.00 94.44 103 ALA A C 1
ATOM 839 O O . ALA A 1 103 ? -12.343 2.024 5.492 1.00 94.44 103 ALA A O 1
ATOM 840 N N . LEU A 1 104 ? -11.242 0.645 4.107 1.00 96.56 104 LEU A N 1
ATOM 841 C CA . LEU A 1 104 ? -9.993 1.411 4.145 1.00 96.56 104 LEU A CA 1
ATOM 842 C C . LEU A 1 104 ? -10.099 2.751 3.409 1.00 96.56 104 LEU A C 1
ATOM 844 O O . LEU A 1 104 ? -9.391 3.688 3.769 1.00 96.56 104 LEU A O 1
ATOM 848 N N . TYR A 1 105 ? -10.978 2.864 2.412 1.00 97.06 105 TYR A N 1
ATOM 849 C CA . TYR A 1 105 ? -11.243 4.127 1.724 1.00 97.06 105 TYR A CA 1
ATOM 850 C C . TYR A 1 105 ? -11.892 5.131 2.670 1.00 97.06 105 TYR A C 1
ATOM 852 O O . TYR A 1 105 ? -11.371 6.233 2.841 1.00 97.06 105 TYR A O 1
ATOM 860 N N . GLY A 1 106 ? -12.963 4.716 3.355 1.00 94.81 106 GLY A N 1
ATOM 861 C CA . GLY A 1 106 ? -13.597 5.524 4.399 1.00 94.81 106 GLY A CA 1
ATOM 862 C C . GLY A 1 106 ? -12.595 5.928 5.480 1.00 94.81 106 GLY A C 1
ATOM 863 O O . GLY A 1 106 ? -12.485 7.099 5.816 1.00 94.81 106 GLY A O 1
ATOM 864 N N . LEU A 1 107 ? -11.755 4.994 5.934 1.00 95.19 107 LEU A N 1
ATOM 865 C CA . LEU A 1 107 ? -10.737 5.266 6.952 1.00 95.19 107 LEU A CA 1
ATOM 866 C C . LEU A 1 107 ? -9.684 6.305 6.524 1.00 95.19 107 LEU A C 1
ATOM 868 O O . LEU A 1 107 ? -9.198 7.065 7.359 1.00 95.19 107 LEU A O 1
ATOM 872 N N . GLN A 1 108 ? -9.310 6.350 5.241 1.00 96.25 108 GLN A N 1
ATOM 873 C CA . GLN A 1 108 ? -8.373 7.353 4.720 1.00 96.25 108 GLN A CA 1
ATOM 874 C C . GLN A 1 108 ? -8.990 8.748 4.579 1.00 96.25 108 GLN A C 1
ATOM 876 O O . GLN A 1 108 ? -8.245 9.730 4.594 1.00 96.25 108 GLN A O 1
ATOM 881 N N . LEU A 1 109 ? -10.315 8.836 4.440 1.00 94.88 109 LEU A N 1
ATOM 882 C CA . LEU A 1 109 ? -11.044 10.099 4.322 1.00 94.88 109 LEU A CA 1
ATOM 883 C C . LEU A 1 109 ? -11.513 10.633 5.673 1.00 94.88 109 LEU A C 1
ATOM 885 O O . LEU A 1 109 ? -11.219 11.775 6.018 1.00 94.88 109 LEU A O 1
ATOM 889 N N . ASP A 1 110 ? -12.233 9.803 6.419 1.00 93.94 110 ASP A N 1
ATOM 890 C CA . ASP A 1 110 ? -12.902 10.179 7.663 1.00 93.94 110 ASP A CA 1
ATOM 891 C C . ASP A 1 110 ? -11.928 10.167 8.844 1.00 93.94 110 ASP A C 1
ATOM 893 O O . ASP A 1 110 ? -12.072 10.944 9.787 1.00 93.94 110 ASP A O 1
ATOM 897 N N . GLY A 1 111 ? -10.891 9.333 8.753 1.00 94.06 111 GLY A N 1
ATOM 898 C CA . GLY A 1 111 ? -9.899 9.134 9.793 1.00 94.06 111 GLY A CA 1
ATOM 899 C C . GLY A 1 111 ? -10.269 8.050 10.798 1.00 94.06 111 GLY A C 1
ATOM 900 O O . GLY A 1 111 ? -11.277 7.356 10.704 1.00 94.06 111 GLY A O 1
ATOM 901 N N . MET A 1 112 ? -9.357 7.861 11.742 1.00 94.12 112 MET A N 1
ATOM 902 C CA . MET A 1 112 ? -9.381 6.839 12.773 1.00 94.12 112 MET A CA 1
ATOM 903 C C . MET A 1 112 ? -9.560 7.493 14.149 1.00 94.12 112 MET A C 1
ATOM 905 O O . MET A 1 112 ? -8.987 8.549 14.432 1.00 94.12 112 MET A O 1
ATOM 909 N N . SER A 1 113 ? -10.303 6.844 15.047 1.00 93.88 113 SER A N 1
ATOM 910 C CA . SER A 1 113 ? -10.318 7.203 16.470 1.00 93.88 113 SER A CA 1
ATOM 911 C C . SER A 1 113 ? -9.178 6.520 17.238 1.00 93.88 113 SER A C 1
ATOM 913 O O . SER A 1 113 ? -8.626 5.507 16.809 1.00 93.88 113 SER A O 1
ATOM 915 N N . PHE A 1 114 ? -8.836 7.020 18.426 1.00 91.31 114 PHE A N 1
ATOM 916 C CA . PHE A 1 114 ? -7.839 6.346 19.264 1.00 91.31 114 PHE A CA 1
ATOM 917 C C . PHE A 1 114 ? -8.280 4.928 19.676 1.00 91.31 114 PHE A C 1
ATOM 919 O O . PHE A 1 114 ? -7.467 4.012 19.698 1.00 91.31 114 PHE A O 1
ATOM 926 N N . GLU A 1 115 ? -9.574 4.710 19.919 1.00 91.75 115 GLU A N 1
ATOM 927 C CA . GLU A 1 115 ? -10.125 3.383 20.234 1.00 91.75 115 GLU A CA 1
ATOM 928 C C . GLU A 1 115 ? -9.938 2.389 19.077 1.00 91.75 115 GLU A C 1
ATOM 930 O O . GLU A 1 115 ? -9.561 1.235 19.295 1.00 91.75 115 GLU A O 1
ATOM 935 N N . MET A 1 116 ? -10.131 2.846 17.834 1.00 92.81 116 MET A N 1
ATOM 936 C CA . MET A 1 116 ? -9.872 2.038 16.638 1.00 92.81 116 MET A CA 1
ATOM 937 C C . MET A 1 116 ? -8.388 1.677 16.513 1.00 92.81 116 MET A C 1
ATOM 939 O O . MET A 1 116 ? -8.071 0.544 16.155 1.00 92.81 116 MET A O 1
ATOM 943 N N . LEU A 1 117 ? -7.478 2.604 16.844 1.00 92.31 117 LEU A N 1
ATOM 944 C CA . LEU A 1 117 ? -6.039 2.329 16.877 1.00 92.31 117 LEU A CA 1
ATOM 945 C C . LEU A 1 117 ? -5.704 1.243 17.903 1.00 92.31 117 LEU A C 1
ATOM 947 O O . LEU A 1 117 ? -4.998 0.298 17.566 1.00 92.31 117 LEU A O 1
ATOM 951 N N . ILE A 1 118 ? -6.191 1.376 19.140 1.00 92.69 118 ILE A N 1
ATOM 952 C CA . ILE A 1 118 ? -5.919 0.399 20.203 1.00 92.69 118 ILE A CA 1
ATOM 953 C C . ILE A 1 118 ? -6.442 -0.981 19.804 1.00 92.69 118 ILE A C 1
ATOM 955 O O . ILE A 1 118 ? -5.686 -1.947 19.865 1.00 92.69 118 ILE A O 1
ATOM 959 N N . THR A 1 119 ? -7.669 -1.052 19.281 1.00 92.56 119 THR A N 1
ATOM 960 C CA . THR A 1 119 ? -8.257 -2.300 18.769 1.00 92.56 119 THR A CA 1
ATOM 961 C C . THR A 1 119 ? -7.382 -2.918 17.674 1.00 92.56 119 THR A C 1
ATOM 963 O O . THR A 1 119 ? -7.014 -4.088 17.754 1.00 92.56 119 THR A O 1
ATOM 966 N N . MET A 1 120 ? -6.974 -2.124 16.676 1.00 92.88 120 MET A N 1
ATOM 967 C CA . MET A 1 120 ? -6.101 -2.589 15.594 1.00 92.88 120 MET A CA 1
ATOM 968 C C . MET A 1 120 ? -4.757 -3.112 16.130 1.00 92.88 120 MET A C 1
ATOM 970 O O . MET A 1 120 ? -4.275 -4.150 15.679 1.00 92.88 120 MET A O 1
ATOM 974 N N . LEU A 1 121 ? -4.135 -2.411 17.083 1.00 92.50 121 LEU A N 1
ATOM 975 C CA . LEU A 1 121 ? -2.855 -2.810 17.675 1.00 92.50 121 LEU A CA 1
ATOM 976 C C . LEU A 1 121 ? -2.973 -4.111 18.478 1.00 92.50 121 LEU A C 1
ATOM 978 O O . LEU A 1 121 ? -2.099 -4.972 18.363 1.00 92.50 121 LEU A O 1
ATOM 982 N N . GLU A 1 122 ? -4.045 -4.286 19.246 1.00 93.06 122 GLU A N 1
ATOM 983 C CA . GLU A 1 122 ? -4.307 -5.521 19.987 1.00 93.06 122 GLU A CA 1
ATOM 984 C C . GLU A 1 122 ? -4.512 -6.711 19.050 1.00 93.06 122 GLU A C 1
ATOM 986 O O . GLU A 1 122 ? -3.930 -7.773 19.278 1.00 93.06 122 GLU A O 1
ATOM 991 N N . GLU A 1 123 ? -5.239 -6.526 17.946 1.00 91.69 123 GLU A N 1
ATOM 992 C CA . GLU A 1 123 ? -5.393 -7.566 16.927 1.00 91.69 123 GLU A CA 1
ATOM 993 C C . GLU A 1 123 ? -4.082 -7.862 16.171 1.00 91.69 123 GLU A C 1
ATOM 995 O O . GLU A 1 123 ? -3.861 -8.991 15.729 1.00 91.69 123 GLU A O 1
ATOM 1000 N N . TYR A 1 124 ? -3.165 -6.892 16.076 1.00 90.25 124 TYR A N 1
ATOM 1001 C CA . TYR A 1 124 ? -1.785 -7.131 15.634 1.00 90.25 124 TYR A CA 1
ATOM 1002 C C . TYR A 1 124 ? -0.921 -7.868 16.675 1.00 90.25 124 TYR A C 1
ATOM 1004 O O . TYR A 1 124 ? 0.195 -8.286 16.357 1.00 90.25 124 TYR A O 1
ATOM 1012 N N . GLY A 1 125 ? -1.417 -8.058 17.900 1.00 90.81 125 GLY A N 1
ATOM 1013 C CA . GLY A 1 125 ? -0.727 -8.746 18.992 1.00 90.81 125 GLY A CA 1
ATOM 1014 C C . GLY A 1 125 ? -0.024 -7.822 19.990 1.00 90.81 125 GLY A C 1
ATOM 1015 O O . GLY A 1 125 ? 0.705 -8.308 20.856 1.00 90.81 125 GLY A O 1
ATOM 1016 N N . HIS A 1 126 ? -0.230 -6.504 19.914 1.00 89.44 126 HIS A N 1
ATOM 1017 C CA . HIS A 1 126 ? 0.206 -5.565 20.949 1.00 89.44 126 HIS A CA 1
ATOM 1018 C C . HIS A 1 126 ? -0.789 -5.592 22.118 1.00 89.44 126 HIS A C 1
ATOM 1020 O O . HI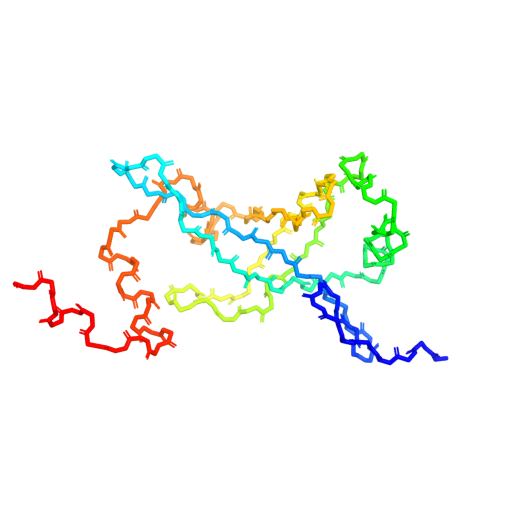S A 1 126 ? -1.680 -4.760 22.222 1.00 89.44 126 HIS A O 1
ATOM 1026 N N . THR A 1 127 ? -0.666 -6.600 22.979 1.00 85.38 127 THR A N 1
ATOM 1027 C CA . THR A 1 127 ? -1.623 -6.869 24.064 1.00 85.38 127 THR A CA 1
ATOM 1028 C C . THR A 1 127 ? -1.436 -5.966 25.287 1.00 85.38 127 THR A C 1
ATOM 1030 O O . THR A 1 127 ? -0.309 -5.572 25.594 1.00 85.38 127 THR A O 1
ATOM 1033 N N . GLY A 1 128 ? -2.512 -5.757 26.056 1.00 79.12 128 GLY A N 1
ATOM 1034 C CA . GLY A 1 128 ? -2.485 -5.056 27.348 1.00 79.12 128 GLY A CA 1
ATOM 1035 C C . GLY A 1 128 ? -2.497 -3.532 27.226 1.00 79.12 128 GLY A C 1
ATOM 1036 O O . GLY A 1 128 ? -2.114 -2.841 28.168 1.00 79.12 128 GLY A O 1
ATOM 1037 N N . LEU A 1 129 ? -2.897 -3.013 26.062 1.00 81.00 129 LEU A N 1
ATOM 1038 C CA . LEU A 1 129 ? -3.006 -1.580 25.816 1.00 81.00 129 LEU A CA 1
ATOM 1039 C C . LEU A 1 129 ? -4.281 -1.013 26.448 1.00 81.00 129 LEU A C 1
ATOM 1041 O O . LEU A 1 129 ? -4.207 0.028 27.097 1.00 81.00 129 LEU A O 1
ATOM 1045 N N . SER A 1 130 ? -5.405 -1.735 26.352 1.00 72.69 130 SER A N 1
ATOM 1046 C CA . SER A 1 130 ? -6.663 -1.382 27.023 1.00 72.69 130 SER A CA 1
ATOM 1047 C C . SER A 1 130 ? -6.525 -1.225 28.541 1.00 72.69 130 SER A C 1
ATOM 1049 O O . SER A 1 130 ? -7.177 -0.377 29.147 1.00 72.69 130 SER A O 1
ATOM 1051 N N . ASP A 1 131 ? -5.651 -2.026 29.156 1.00 72.19 131 ASP A N 1
ATOM 1052 C CA . ASP A 1 131 ? -5.476 -2.098 30.611 1.00 72.19 131 ASP A CA 1
ATOM 1053 C C . ASP A 1 131 ? -4.620 -0.947 31.172 1.00 72.19 131 ASP A C 1
ATOM 1055 O O . ASP A 1 131 ? -4.600 -0.725 32.382 1.00 72.19 131 ASP A O 1
ATOM 1059 N N . GLN A 1 132 ? -3.898 -0.216 30.312 1.00 59.84 132 GLN A N 1
ATOM 1060 C CA . GLN A 1 132 ? -3.008 0.889 30.700 1.00 59.84 132 GLN A CA 1
ATOM 1061 C C . GLN A 1 132 ? -3.608 2.280 30.468 1.00 59.84 132 GLN A C 1
ATOM 1063 O O . GLN A 1 132 ? -3.012 3.278 30.872 1.00 59.84 132 GLN A O 1
ATOM 1068 N N . THR A 1 133 ? -4.767 2.356 29.814 1.00 58.19 133 THR A N 1
ATOM 1069 C CA . THR A 1 133 ? -5.461 3.612 29.486 1.00 58.19 133 THR A CA 1
ATOM 1070 C C . THR A 1 133 ? -6.663 3.905 30.392 1.00 58.19 133 THR A C 1
ATOM 1072 O O . THR A 1 133 ? -7.430 4.820 30.091 1.00 58.19 133 THR A O 1
ATOM 1075 N N . GLY A 1 134 ? -6.838 3.131 31.472 1.00 49.56 134 GLY A N 1
ATOM 1076 C CA . GLY A 1 134 ? -7.888 3.300 32.489 1.00 49.56 134 GLY A CA 1
ATOM 1077 C C . GLY A 1 134 ? -7.496 4.193 33.662 1.00 49.56 134 GLY A C 1
ATOM 1078 O O . GLY A 1 134 ? -6.304 4.191 34.044 1.00 49.56 134 GLY A O 1
#